Protein AF-A0A930H275-F1 (afdb_monomer)

Organism: NCBI:txid237576

Foldseek 3Di:
DDDDDDDDDPDPDPDPPPDDDPDPDLDAAWDDDPNWIAGAHPVPSHTDEQDWDQDPQGIWGHHNVRTTDAAWDQRPNDIWHAHPVRHTDDDWDDDPNDIDD

Secondary structure (DSSP, 8-state):
----------------------------EEEEETTEEEEE-TTT-SB--SEEEEETTEEEEE-TTSBB--EEEEETTEEEEE-TTSPBP-SSEEETTEEE-

Sequence (101 aa):
MKLGKKFGIKALALGLCVASLSLTAFAAGWGQQDGKYYFVDPKTNQKVSGKWIHTSSGYYYIGADTYM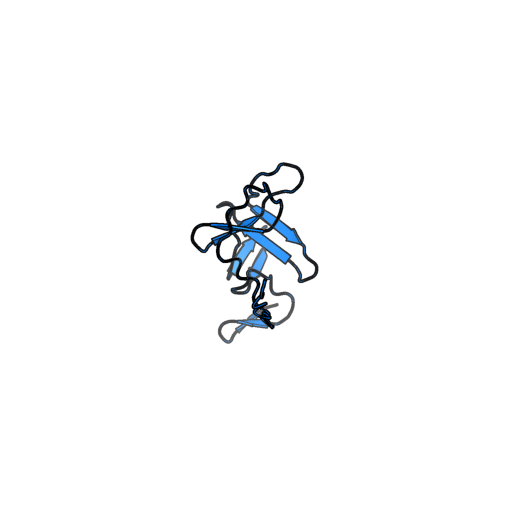VTGWKKINNAWHYFRPSGLMVTGWREIDKQWYY

Nearest PDB structures (foldseek):
  1gvm-assembly3_F  TM=9.056E-01  e=1.221E-06  Streptococcus pneumoniae
  1hcx-assembly1_B  TM=9.132E-01  e=2.640E-06  Streptococcus pneumoniae
  4x36-assembly1_A-2  TM=7.824E-01  e=2.464E-07  Streptococcus pneumoniae TIGR4
  2j8g-assembly1_A  TM=8.618E-01  e=8.146E-06  Streptococcus phage Cp1
  1oba-assembly1_A  TM=8.654E-01  e=8.146E-06  Streptococcus phage Cp1

InterPro domains:
  IPR018337 Cell wall/choline-binding repeat [PF19127] (69-101)
  IPR018337 Cell wall/choline-binding repeat [PS51170] (69-88)

Structure (mmCIF, N/CA/C/O backbone):
data_AF-A0A930H275-F1
#
_entry.id   AF-A0A930H275-F1
#
loop_
_atom_site.group_PDB
_atom_site.id
_atom_site.type_symbol
_atom_site.label_atom_id
_atom_site.label_alt_id
_atom_site.label_comp_id
_atom_site.label_asym_id
_atom_site.label_entity_id
_atom_site.label_seq_id
_atom_site.pdbx_PDB_ins_code
_atom_site.Cartn_x
_atom_site.Cartn_y
_atom_site.Cartn_z
_atom_site.occupancy
_atom_site.B_iso_or_equiv
_atom_site.auth_seq_id
_atom_site.auth_comp_id
_atom_site.auth_asym_id
_atom_site.auth_atom_id
_atom_site.pdbx_PDB_model_num
ATOM 1 N N . MET A 1 1 ? -16.720 -19.638 50.655 1.00 40.66 1 MET A N 1
ATOM 2 C CA . MET A 1 1 ? -15.665 -20.674 50.572 1.00 40.66 1 MET A CA 1
ATOM 3 C C . MET A 1 1 ? -15.750 -21.338 49.204 1.00 40.66 1 MET A C 1
ATOM 5 O O . MET A 1 1 ? -16.833 -21.795 48.877 1.00 40.66 1 MET A O 1
ATOM 9 N N . LYS A 1 2 ? -14.611 -21.419 48.492 1.00 33.28 2 LYS A N 1
ATOM 10 C CA . LYS A 1 2 ? -14.328 -22.257 47.302 1.00 33.28 2 LYS A CA 1
ATOM 11 C C . LYS A 1 2 ? -15.060 -21.878 45.997 1.00 33.28 2 LYS A C 1
ATOM 13 O O . LYS A 1 2 ? -16.249 -21.635 46.006 1.00 33.28 2 LYS A O 1
ATOM 18 N N . LEU A 1 3 ? -14.445 -21.869 44.818 1.00 32.53 3 LEU A N 1
ATOM 19 C CA . LEU A 1 3 ? -13.050 -22.010 44.392 1.00 32.53 3 LEU A CA 1
ATOM 20 C C . LEU A 1 3 ? -13.047 -21.644 42.897 1.00 32.53 3 LEU A C 1
ATOM 22 O O . LEU A 1 3 ? -13.911 -22.103 42.152 1.00 32.53 3 LEU A O 1
ATOM 26 N N . GLY A 1 4 ? -12.103 -20.810 42.466 1.00 42.41 4 GLY A N 1
ATOM 27 C CA . GLY A 1 4 ? -11.969 -20.421 41.066 1.00 42.41 4 GLY A CA 1
ATOM 28 C C . GLY A 1 4 ? -11.582 -21.589 40.156 1.00 42.41 4 GLY A C 1
ATOM 29 O O . GLY A 1 4 ? -10.803 -22.460 40.539 1.00 42.41 4 GLY A O 1
ATOM 30 N N . LYS A 1 5 ? -12.069 -21.555 38.914 1.00 42.38 5 LYS A N 1
ATOM 31 C CA . LYS A 1 5 ? -11.470 -22.274 37.786 1.00 42.38 5 LYS A CA 1
ATOM 32 C C . LYS A 1 5 ? -10.917 -21.235 36.816 1.00 42.38 5 LYS A C 1
ATOM 34 O O . LYS A 1 5 ? -11.655 -20.633 36.045 1.00 42.38 5 LYS A O 1
ATOM 39 N N . LYS A 1 6 ? -9.609 -20.987 36.906 1.00 43.50 6 LYS A N 1
ATOM 40 C CA . LYS A 1 6 ? -8.859 -20.228 35.902 1.00 43.50 6 LYS A CA 1
ATOM 41 C C . LYS A 1 6 ? -8.648 -21.154 34.706 1.00 43.50 6 LYS A C 1
ATOM 43 O O . LYS A 1 6 ? -7.827 -22.064 34.779 1.00 43.50 6 LYS A O 1
ATOM 48 N N . PHE A 1 7 ? -9.399 -20.949 33.630 1.00 37.56 7 PHE A N 1
ATOM 49 C CA . PHE A 1 7 ? -9.091 -21.577 32.350 1.00 37.56 7 PHE A CA 1
ATOM 50 C C . PHE A 1 7 ? -7.895 -20.843 31.741 1.00 37.56 7 PHE A C 1
ATOM 52 O O . PHE A 1 7 ? -7.987 -19.678 31.361 1.00 37.56 7 PHE A O 1
ATOM 59 N N . GLY A 1 8 ? -6.742 -21.510 31.733 1.00 39.56 8 GLY A N 1
ATOM 60 C CA . GLY A 1 8 ? -5.536 -21.016 31.084 1.00 39.56 8 GLY A CA 1
ATOM 61 C C . GLY A 1 8 ? -5.710 -21.045 29.571 1.00 39.56 8 GLY A C 1
ATOM 62 O O . GLY A 1 8 ? -5.745 -22.117 28.973 1.00 39.56 8 GLY A O 1
ATOM 63 N N . ILE A 1 9 ? -5.798 -19.872 28.950 1.00 40.78 9 ILE A N 1
ATOM 64 C CA . ILE A 1 9 ? -5.735 -19.743 27.497 1.00 40.78 9 ILE A CA 1
ATOM 65 C C . ILE A 1 9 ? -4.254 -19.758 27.112 1.00 40.78 9 ILE A C 1
ATOM 67 O O . ILE A 1 9 ? -3.563 -18.744 27.179 1.00 40.78 9 ILE A O 1
ATOM 71 N N . LYS A 1 10 ? -3.748 -20.929 26.718 1.00 42.97 10 LYS A N 1
ATOM 72 C CA . LYS A 1 10 ? -2.547 -21.012 25.882 1.00 42.97 10 LYS A CA 1
ATOM 73 C C . LYS A 1 10 ? -2.981 -20.740 24.441 1.00 42.97 10 LYS A C 1
ATOM 75 O O . LYS A 1 10 ? -3.308 -21.673 23.719 1.00 42.97 10 LYS A O 1
ATOM 80 N N . ALA A 1 11 ? -3.038 -19.473 24.038 1.00 36.28 11 ALA A N 1
ATOM 81 C CA . ALA A 1 11 ? -3.259 -19.101 22.643 1.00 36.28 11 ALA A CA 1
ATOM 82 C C . ALA A 1 11 ? -1.918 -18.723 22.011 1.00 36.28 11 ALA A C 1
ATOM 84 O O . ALA A 1 11 ? -1.426 -17.610 22.172 1.00 36.28 11 ALA A O 1
ATOM 85 N N . LEU A 1 12 ? -1.326 -19.679 21.297 1.00 42.84 12 LEU A N 1
ATOM 86 C CA . LEU A 1 12 ? -0.375 -19.386 20.237 1.00 42.84 12 LEU A CA 1
ATOM 87 C C . LEU A 1 12 ? -1.205 -19.236 18.958 1.00 42.84 12 LEU A C 1
ATOM 89 O O . LEU A 1 12 ? -1.666 -20.228 18.403 1.00 42.84 12 LEU A O 1
ATOM 93 N N . ALA A 1 13 ? -1.442 -18.002 18.526 1.00 36.06 13 ALA A N 1
ATOM 94 C CA . ALA A 1 13 ? -2.043 -17.721 17.229 1.00 36.06 13 ALA A CA 1
ATOM 95 C C . ALA A 1 13 ? -1.360 -16.488 16.631 1.00 36.06 13 ALA A C 1
ATOM 97 O O . ALA A 1 13 ? -1.668 -15.349 16.977 1.00 36.06 13 ALA A O 1
ATOM 98 N N . LEU A 1 14 ? -0.402 -16.728 15.730 1.00 46.50 14 LEU A N 1
ATOM 99 C CA . LEU A 1 14 ? -0.006 -15.742 14.730 1.00 46.50 14 LEU A 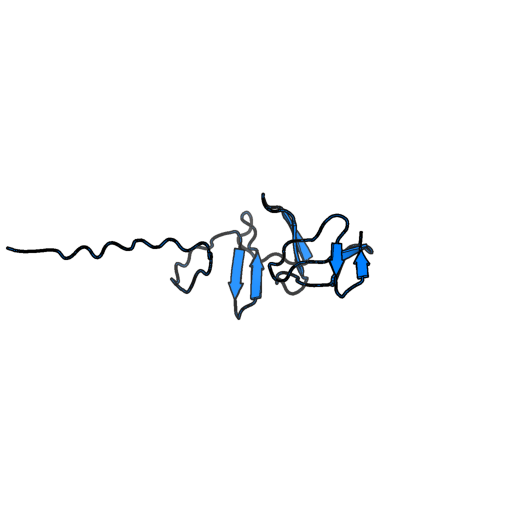CA 1
ATOM 100 C C . LEU A 1 14 ? -1.187 -15.575 13.773 1.00 46.50 14 LEU A C 1
ATOM 102 O O . LEU A 1 14 ? -1.382 -16.359 12.851 1.00 46.50 14 LEU A O 1
ATOM 106 N N . GLY A 1 15 ? -2.001 -14.566 14.034 1.00 38.56 15 GLY A N 1
ATOM 107 C CA . GLY A 1 15 ? -3.143 -14.226 13.208 1.00 38.56 15 GLY A CA 1
ATOM 108 C C . GLY A 1 15 ? -3.812 -13.020 13.822 1.00 38.56 15 GLY A C 1
ATOM 109 O O . GLY A 1 15 ? -4.678 -13.164 14.677 1.00 38.56 15 GLY A O 1
ATOM 110 N N . LEU A 1 16 ? -3.375 -11.827 13.422 1.00 44.09 16 LEU A N 1
ATOM 111 C CA . LEU A 1 16 ? -3.999 -10.566 13.811 1.00 44.09 16 LEU A CA 1
ATOM 112 C C . LEU A 1 16 ? -5.359 -10.443 13.091 1.00 44.09 16 LEU A C 1
ATOM 114 O O . LEU A 1 16 ? -5.545 -9.616 12.208 1.00 44.09 16 LEU A O 1
ATOM 118 N N . CYS A 1 17 ? -6.298 -11.330 13.410 1.00 45.09 17 CYS A N 1
ATOM 119 C CA . CYS A 1 17 ? -7.694 -11.223 13.024 1.00 45.09 17 CYS A CA 1
ATOM 120 C C . CYS A 1 17 ? -8.431 -10.703 14.255 1.00 45.09 17 CYS A C 1
ATOM 122 O O . CYS A 1 17 ? -8.756 -11.455 15.174 1.00 45.09 17 CYS A O 1
ATOM 124 N N . VAL A 1 18 ? -8.604 -9.385 14.320 1.00 51.47 18 VAL A N 1
ATOM 125 C CA . VAL A 1 18 ? -9.320 -8.734 15.417 1.00 51.47 18 VAL A CA 1
ATOM 126 C C . VAL A 1 18 ? -10.817 -8.921 15.169 1.00 51.47 18 VAL A C 1
ATOM 128 O O . VAL A 1 18 ? -11.490 -8.055 14.617 1.00 51.47 18 VAL A O 1
ATOM 131 N N . ALA A 1 19 ? -11.343 -10.091 15.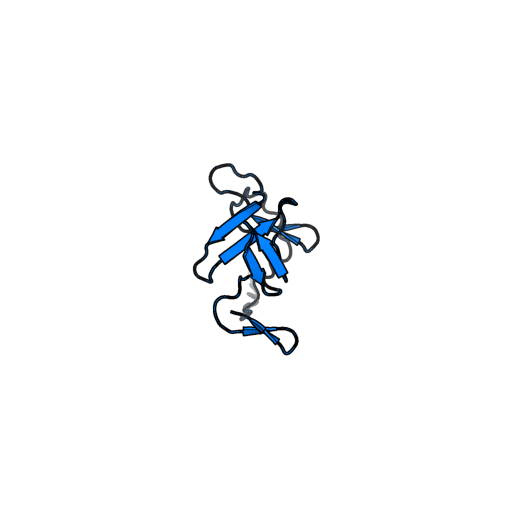526 1.00 47.59 19 ALA A N 1
ATOM 132 C CA . ALA A 1 19 ? -12.778 -10.325 15.571 1.00 47.59 19 ALA A CA 1
ATOM 133 C C . ALA A 1 19 ? -13.357 -9.647 16.826 1.00 47.59 19 ALA A C 1
ATOM 135 O O . ALA A 1 19 ? -13.270 -10.164 17.936 1.00 47.59 19 ALA A O 1
ATOM 136 N N . SER A 1 20 ? -13.902 -8.447 16.607 1.00 54.31 20 SER A N 1
ATOM 137 C CA . SER A 1 20 ? -14.948 -7.765 17.385 1.00 54.31 20 SER A CA 1
ATOM 138 C C . SER A 1 20 ? -14.833 -7.768 18.920 1.00 54.31 20 SER A C 1
ATOM 140 O O . SER A 1 20 ? -15.482 -8.553 19.607 1.00 54.31 20 SER A O 1
ATOM 142 N N . LEU A 1 21 ? -14.156 -6.748 19.454 1.00 46.06 21 LEU A N 1
ATOM 143 C CA . LEU A 1 21 ? -14.633 -6.026 20.635 1.00 46.06 21 LEU A CA 1
ATOM 144 C C . LEU A 1 21 ? -14.769 -4.558 20.215 1.00 46.06 21 LEU A C 1
ATOM 146 O O . LEU A 1 21 ? -13.772 -3.913 19.893 1.00 46.06 21 LEU A O 1
ATOM 150 N N . SER A 1 22 ? -15.994 -4.036 20.159 1.00 50.22 22 SER A N 1
ATOM 151 C CA . SER A 1 22 ? -16.235 -2.610 19.941 1.00 50.22 22 SER A CA 1
ATOM 152 C C . SER A 1 22 ? -15.763 -1.833 21.171 1.00 50.22 22 SER A C 1
ATOM 154 O O . SER A 1 22 ? -16.525 -1.604 22.109 1.00 50.22 22 SER A O 1
ATOM 156 N N . LEU A 1 23 ? -14.494 -1.440 21.170 1.00 41.97 23 LEU A N 1
ATOM 157 C CA . LEU A 1 23 ? -14.009 -0.327 21.966 1.00 41.97 23 LEU A CA 1
ATOM 158 C C . LEU A 1 23 ? -14.037 0.873 21.024 1.00 41.97 23 LEU A C 1
ATOM 160 O O . LEU A 1 23 ? -13.305 0.889 20.035 1.00 41.97 23 LEU A O 1
ATOM 164 N N . THR A 1 24 ? -14.881 1.870 21.284 1.00 46.09 24 THR A N 1
ATOM 165 C CA . THR A 1 24 ? -14.738 3.195 20.665 1.00 46.09 24 THR A CA 1
ATOM 166 C C . THR A 1 24 ? -13.464 3.844 21.199 1.00 46.09 24 THR A C 1
ATOM 168 O O . THR A 1 24 ? -13.498 4.779 21.992 1.00 46.09 24 THR A O 1
ATOM 171 N N . ALA A 1 25 ? -12.319 3.313 20.792 1.00 42.50 25 ALA A N 1
ATOM 172 C CA . ALA A 1 25 ? -11.108 4.079 20.670 1.00 42.50 25 ALA A CA 1
ATOM 173 C C . ALA A 1 25 ? -11.114 4.582 19.230 1.00 42.50 25 ALA A C 1
ATOM 175 O O . ALA A 1 25 ? -11.182 3.786 18.292 1.00 42.50 25 ALA A O 1
ATOM 176 N N . PHE A 1 26 ? -11.032 5.896 19.046 1.00 53.22 26 PHE A N 1
ATOM 177 C CA . PHE A 1 26 ? -10.553 6.494 17.802 1.00 53.22 26 PHE A CA 1
ATOM 178 C C . PHE A 1 26 ? -9.077 6.097 17.634 1.00 53.22 26 PHE A C 1
ATOM 180 O O . PHE A 1 26 ? -8.170 6.909 17.778 1.00 53.22 26 PHE A O 1
ATOM 187 N N . ALA A 1 27 ? -8.827 4.799 17.473 1.00 57.53 27 ALA A N 1
ATOM 188 C CA . ALA A 1 27 ? -7.506 4.230 17.402 1.00 57.53 27 ALA A CA 1
ATOM 189 C C . ALA A 1 27 ? -7.000 4.524 16.000 1.00 57.53 27 ALA A C 1
ATOM 191 O O . ALA A 1 27 ? -7.385 3.891 15.017 1.00 57.53 27 ALA A O 1
ATOM 192 N N . ALA A 1 28 ? -6.176 5.556 15.923 1.00 79.25 28 ALA A N 1
ATOM 193 C CA . ALA A 1 28 ? -5.349 5.805 14.772 1.00 79.25 28 ALA A CA 1
ATOM 194 C C . ALA A 1 28 ? -4.637 4.530 14.303 1.00 79.25 28 ALA A C 1
ATOM 196 O O . ALA A 1 28 ? -4.223 3.699 15.114 1.00 79.25 28 ALA A O 1
ATOM 197 N N . GLY A 1 29 ? -4.448 4.406 12.993 1.00 89.50 29 GLY A N 1
ATOM 198 C CA . GLY A 1 29 ? -3.848 3.231 12.379 1.00 89.50 29 GLY A CA 1
ATOM 199 C C . GLY A 1 29 ? -4.847 2.379 11.604 1.00 89.50 29 GLY A C 1
ATOM 200 O O . GLY A 1 29 ? -5.803 2.885 11.017 1.00 89.50 29 GLY A O 1
ATOM 201 N N . TRP A 1 30 ? -4.569 1.081 11.531 1.00 91.62 30 TRP A N 1
ATOM 202 C CA . TRP A 1 30 ? -5.320 0.147 10.699 1.00 91.62 30 TRP A CA 1
ATOM 203 C C . TRP A 1 30 ? -6.683 -0.187 11.301 1.00 91.62 30 TRP A C 1
ATOM 205 O O . TRP A 1 30 ? -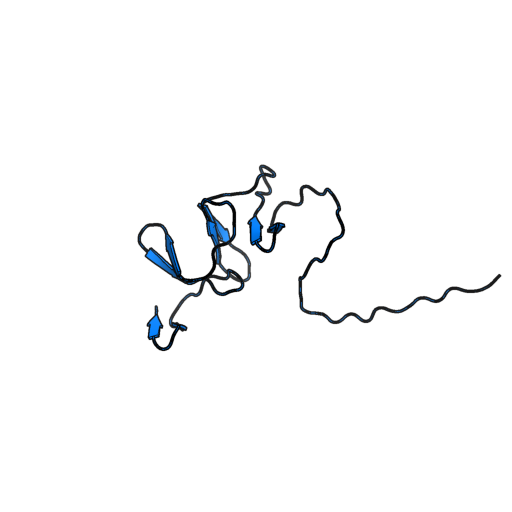6.783 -0.584 12.460 1.00 91.62 30 TRP A O 1
ATOM 215 N N . GLY A 1 31 ? -7.717 -0.082 10.473 1.00 91.50 31 GLY A N 1
ATOM 216 C CA . GLY A 1 31 ? -9.065 -0.539 10.779 1.00 91.50 31 GLY A CA 1
ATOM 217 C C . GLY A 1 31 ? -9.609 -1.425 9.666 1.00 91.50 31 GLY A C 1
ATOM 218 O O . GLY A 1 31 ? -9.056 -1.483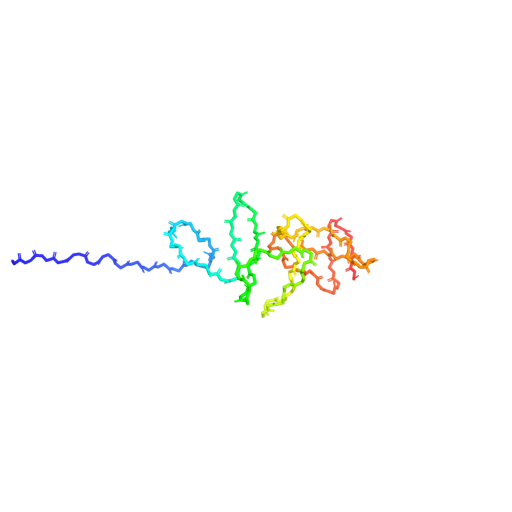 8.564 1.00 91.50 31 GLY A O 1
ATOM 219 N N . GLN A 1 32 ? -10.707 -2.114 9.955 1.00 91.06 32 GLN A N 1
ATOM 220 C CA . GLN A 1 32 ? -11.396 -2.970 8.999 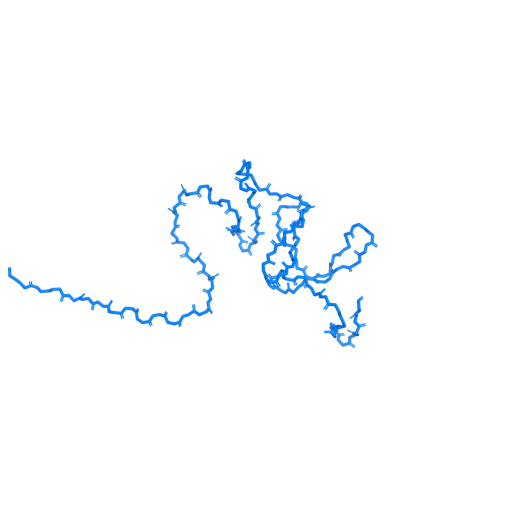1.00 91.06 32 GLN A CA 1
ATOM 221 C C . GLN A 1 32 ? -12.891 -2.669 9.025 1.00 91.06 32 GLN A C 1
ATOM 223 O O . GLN A 1 32 ? -13.490 -2.538 10.090 1.00 91.06 32 GLN A O 1
ATOM 228 N N . GLN A 1 33 ? -13.484 -2.555 7.843 1.00 86.62 33 GLN A N 1
ATOM 229 C CA . GLN A 1 33 ? -14.914 -2.363 7.650 1.00 86.62 33 GLN A CA 1
ATOM 230 C C . GLN A 1 33 ? -15.347 -3.192 6.438 1.00 86.62 33 GLN A C 1
ATOM 232 O O . GLN A 1 33 ? -14.715 -3.111 5.387 1.00 86.62 33 GLN A O 1
ATOM 237 N N . ASP A 1 34 ? -16.389 -4.011 6.592 1.00 87.75 34 ASP A N 1
ATOM 238 C CA . ASP A 1 34 ? -16.972 -4.825 5.512 1.00 87.75 34 ASP A CA 1
ATOM 239 C C . ASP A 1 34 ? -15.942 -5.677 4.744 1.00 87.75 34 ASP A C 1
ATOM 241 O O . ASP A 1 34 ? -15.956 -5.773 3.518 1.00 87.75 34 ASP A O 1
ATOM 245 N N . GLY A 1 35 ? -14.978 -6.264 5.463 1.00 87.88 35 GLY A N 1
ATOM 246 C CA . GLY A 1 35 ? -13.919 -7.075 4.851 1.00 87.88 35 GLY A CA 1
ATOM 247 C C . GLY A 1 35 ? -12.807 -6.276 4.159 1.00 87.88 35 GLY A C 1
ATOM 248 O O . GLY A 1 35 ? -11.842 -6.873 3.689 1.00 87.88 35 GLY A O 1
ATOM 249 N N . LYS A 1 36 ? -12.896 -4.944 4.125 1.00 90.38 36 LYS A N 1
ATOM 250 C CA . LYS A 1 36 ? -11.880 -4.054 3.557 1.00 90.38 36 LYS A CA 1
ATOM 251 C C . LYS A 1 36 ? -11.102 -3.345 4.654 1.00 90.38 36 LYS A C 1
ATOM 253 O O . LYS A 1 36 ? -11.650 -2.964 5.685 1.00 90.38 36 LYS A O 1
ATOM 258 N N . TYR A 1 37 ? -9.818 -3.131 4.408 1.00 93.50 37 TYR A N 1
ATOM 259 C CA . TYR A 1 37 ? -8.931 -2.450 5.346 1.00 93.50 37 TYR A CA 1
ATOM 260 C C . TYR A 1 37 ? -8.819 -0.973 4.998 1.00 93.50 37 TYR A C 1
ATOM 262 O O . TYR A 1 37 ? -8.764 -0.630 3.823 1.00 93.50 37 TYR A O 1
ATOM 270 N N . TYR A 1 38 ? -8.769 -0.103 6.000 1.00 93.81 38 TYR A N 1
ATOM 271 C CA . TYR A 1 38 ? -8.519 1.331 5.850 1.00 93.81 38 TYR A CA 1
ATOM 272 C C . TYR A 1 38 ? -7.472 1.781 6.870 1.00 93.81 38 TYR A C 1
ATOM 274 O O . TYR A 1 38 ? -7.149 1.051 7.809 1.00 93.81 38 TYR A O 1
ATOM 282 N N . PHE A 1 39 ? -6.958 2.998 6.705 1.00 93.38 39 PHE A N 1
ATOM 283 C CA . PHE A 1 39 ? -6.009 3.584 7.647 1.00 93.38 39 PHE A CA 1
ATOM 284 C C . PHE A 1 39 ? -6.515 4.932 8.163 1.00 93.38 39 PHE A C 1
ATOM 286 O O . PHE A 1 39 ? -6.970 5.767 7.382 1.00 93.38 39 PHE A O 1
ATOM 293 N N . VAL A 1 40 ? -6.435 5.143 9.474 1.00 93.31 40 VAL A N 1
ATOM 294 C CA . VAL A 1 40 ? -6.790 6.391 10.159 1.00 93.31 40 VAL A CA 1
ATOM 295 C C . VAL A 1 40 ? -5.520 7.149 10.502 1.00 93.31 40 VAL A C 1
ATOM 297 O O . VAL A 1 40 ? -4.618 6.600 11.136 1.00 93.31 40 VAL A O 1
ATOM 300 N N . ASP A 1 41 ? -5.445 8.414 10.103 1.00 89.75 41 ASP A N 1
ATOM 301 C CA . ASP A 1 41 ? -4.301 9.256 10.432 1.00 89.75 41 ASP A CA 1
ATOM 302 C C . ASP A 1 41 ? -4.274 9.570 11.942 1.00 89.75 41 ASP A C 1
ATOM 304 O O . ASP A 1 41 ? -5.265 10.081 12.467 1.00 89.75 41 ASP A O 1
ATOM 308 N N . PRO A 1 42 ? -3.154 9.331 12.649 1.00 85.88 42 PRO A N 1
ATOM 309 C CA . PRO A 1 42 ? -3.039 9.626 14.078 1.00 85.88 42 PRO A CA 1
ATOM 310 C C . PRO A 1 42 ? -3.124 11.097 14.444 1.00 85.88 42 PRO A C 1
ATOM 312 O O . PRO A 1 42 ? -3.397 11.415 15.599 1.00 85.88 42 PRO A O 1
ATOM 315 N N . LYS A 1 43 ? -2.889 12.001 13.494 1.00 87.31 43 LYS A N 1
ATOM 316 C CA . LYS A 1 43 ? -2.945 13.439 13.758 1.00 87.31 43 LYS A CA 1
ATOM 317 C C . LYS A 1 43 ? -4.363 13.979 13.655 1.00 87.31 43 LYS A C 1
ATOM 319 O O . LYS A 1 43 ? -4.729 14.874 14.406 1.00 87.31 43 LYS A O 1
ATOM 324 N N . THR A 1 44 ? -5.142 13.465 12.706 1.00 88.56 44 THR A N 1
ATOM 325 C CA . THR A 1 44 ? -6.471 14.008 12.387 1.00 88.56 44 THR A CA 1
ATOM 326 C C . THR A 1 44 ? -7.616 13.107 12.832 1.00 88.56 44 THR A C 1
ATOM 328 O O . THR A 1 44 ? -8.758 13.558 12.823 1.00 88.56 44 THR A O 1
ATOM 331 N N . ASN A 1 45 ? -7.332 11.855 13.211 1.00 86.69 45 ASN A N 1
ATOM 332 C CA . ASN A 1 45 ? -8.317 10.812 13.508 1.00 86.69 45 ASN A CA 1
ATOM 333 C C . ASN A 1 45 ? -9.322 10.568 12.368 1.00 86.69 45 ASN A C 1
ATOM 335 O O . ASN A 1 45 ? -10.455 10.150 12.599 1.00 86.69 45 ASN A O 1
ATOM 339 N N . GLN A 1 46 ? -8.907 10.808 11.121 1.00 90.44 46 GLN A N 1
ATOM 340 C CA . GLN A 1 46 ? -9.727 10.608 9.923 1.00 90.44 46 GLN A CA 1
ATOM 341 C C . GLN A 1 46 ? -9.143 9.519 9.023 1.00 90.44 46 GLN A C 1
ATOM 343 O O . GLN A 1 46 ? -7.925 9.329 8.976 1.00 90.44 46 GLN A O 1
ATOM 348 N N . LYS A 1 47 ? -10.011 8.816 8.279 1.00 92.06 47 LYS A N 1
ATOM 349 C CA . LYS A 1 47 ? -9.574 7.871 7.242 1.00 92.06 47 LYS A CA 1
ATOM 350 C C . LYS A 1 47 ? -8.785 8.620 6.171 1.00 92.06 47 LYS A C 1
ATOM 352 O O . LYS A 1 47 ? -9.213 9.673 5.704 1.00 92.06 47 LYS A O 1
ATOM 357 N N . VAL A 1 48 ? -7.646 8.069 5.774 1.00 93.88 48 VAL A N 1
ATOM 358 C CA . VAL A 1 48 ? -6.837 8.629 4.686 1.00 93.88 48 VAL A CA 1
ATOM 359 C C . VAL A 1 48 ? -7.296 8.078 3.337 1.00 93.88 48 VAL A C 1
ATOM 361 O O . VAL A 1 48 ? -7.869 6.994 3.260 1.00 93.88 48 VAL A O 1
ATOM 364 N N . SER A 1 49 ? -7.019 8.813 2.264 1.00 96.44 49 SER A N 1
ATOM 365 C CA . SER A 1 49 ? -7.274 8.412 0.879 1.00 96.44 49 SER A CA 1
ATOM 366 C C . SER A 1 49 ? -6.053 8.722 0.017 1.00 96.44 49 SER A C 1
ATOM 368 O O . SER A 1 49 ? -5.339 9.695 0.259 1.00 96.44 49 SER A O 1
ATOM 370 N N . GLY A 1 50 ? -5.768 7.862 -0.963 1.00 95.88 50 GLY A N 1
ATOM 371 C CA . GLY A 1 50 ? -4.665 8.054 -1.912 1.00 95.88 50 GLY A CA 1
ATOM 372 C C . GLY A 1 50 ? -3.268 8.125 -1.278 1.00 95.88 50 GLY A C 1
ATOM 373 O O . GLY A 1 50 ? -2.395 8.810 -1.811 1.00 95.88 50 GLY A O 1
ATOM 374 N N . LYS A 1 51 ? -3.045 7.465 -0.135 1.00 95.69 51 LYS A N 1
ATOM 375 C CA . LYS A 1 51 ? -1.864 7.672 0.719 1.00 95.69 51 LYS A CA 1
ATOM 376 C C . LYS A 1 51 ? -1.005 6.416 0.841 1.00 95.69 51 LYS A C 1
ATOM 378 O O . LYS A 1 51 ? -1.512 5.315 1.042 1.00 95.69 51 LYS A O 1
ATOM 383 N N . TRP A 1 52 ? 0.312 6.606 0.788 1.00 96.19 52 TRP A N 1
ATOM 384 C CA . TRP A 1 52 ? 1.296 5.580 1.126 1.00 96.19 52 TRP A CA 1
ATOM 385 C C . TRP A 1 52 ? 1.439 5.438 2.640 1.00 96.19 52 TRP A C 1
ATOM 387 O O . TRP A 1 52 ? 1.613 6.434 3.346 1.00 96.19 52 TRP A O 1
ATOM 397 N N . ILE A 1 53 ? 1.410 4.200 3.126 1.00 95.06 53 ILE A N 1
ATOM 398 C CA . ILE A 1 53 ? 1.623 3.852 4.532 1.00 95.06 53 ILE A CA 1
ATOM 399 C C . ILE A 1 53 ? 2.906 3.035 4.630 1.00 95.06 53 ILE A C 1
ATOM 401 O O . ILE A 1 53 ? 3.019 1.966 4.032 1.00 95.06 53 ILE A O 1
ATOM 405 N N . HIS A 1 54 ? 3.874 3.542 5.388 1.00 94.31 54 HIS A N 1
ATOM 406 C CA . HIS A 1 54 ? 5.136 2.859 5.640 1.00 94.31 54 HIS A CA 1
ATOM 407 C C . HIS A 1 54 ? 5.117 2.223 7.031 1.00 94.31 54 HIS A C 1
ATOM 409 O O . HIS A 1 54 ? 4.757 2.865 8.017 1.00 94.31 54 HIS A O 1
ATOM 415 N N . THR A 1 55 ? 5.502 0.955 7.094 1.00 89.56 55 THR A N 1
ATOM 416 C CA . THR A 1 55 ? 5.607 0.159 8.321 1.00 89.56 55 THR A CA 1
ATOM 417 C C . THR A 1 55 ? 6.953 -0.560 8.343 1.00 89.56 55 THR A C 1
ATOM 419 O O . THR A 1 55 ? 7.636 -0.624 7.323 1.00 89.56 55 THR A O 1
ATOM 422 N N . SER A 1 56 ? 7.308 -1.188 9.464 1.00 90.25 56 SER A N 1
ATOM 423 C CA . SER A 1 56 ? 8.502 -2.043 9.545 1.00 90.25 56 SER A CA 1
ATOM 424 C C . SER A 1 56 ? 8.483 -3.225 8.568 1.00 90.25 56 SER A C 1
ATOM 426 O O . SER A 1 56 ? 9.539 -3.715 8.183 1.00 90.25 56 SER A O 1
ATOM 428 N N . SER A 1 57 ? 7.301 -3.682 8.145 1.00 90.25 57 SER A N 1
ATOM 429 C CA . SER A 1 57 ? 7.158 -4.764 7.164 1.00 90.25 57 SER A CA 1
ATOM 430 C C . SER A 1 57 ? 7.289 -4.292 5.714 1.00 90.25 57 SER A C 1
ATOM 432 O O . SER A 1 57 ? 7.422 -5.128 4.825 1.00 90.25 57 SER A O 1
ATOM 434 N N . GLY A 1 58 ? 7.235 -2.979 5.469 1.00 93.62 58 GLY A N 1
ATOM 435 C CA . GLY A 1 58 ? 7.281 -2.367 4.144 1.00 93.62 58 GLY A CA 1
ATOM 436 C C . GLY A 1 58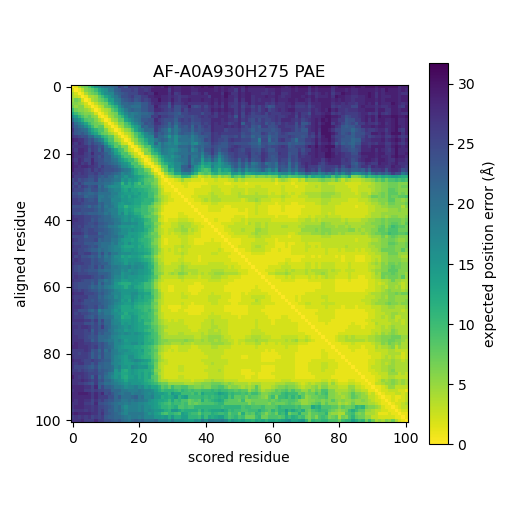 ? 6.105 -1.425 3.881 1.00 93.62 58 GLY A C 1
ATOM 437 O O . GLY A 1 58 ? 5.541 -0.827 4.805 1.00 93.62 58 GLY A O 1
ATOM 438 N N . TYR A 1 59 ? 5.761 -1.274 2.601 1.00 95.56 59 TYR A N 1
ATOM 439 C CA . TYR A 1 59 ? 4.821 -0.264 2.118 1.00 95.56 59 TYR A CA 1
ATOM 440 C C . TYR A 1 59 ? 3.446 -0.844 1.805 1.00 95.56 59 TYR A C 1
ATOM 442 O O . TYR A 1 59 ? 3.329 -1.921 1.226 1.00 95.56 59 TYR A O 1
ATOM 450 N N . TYR A 1 60 ? 2.418 -0.071 2.128 1.00 96.62 60 TYR A N 1
ATOM 451 C CA . TYR A 1 60 ? 1.027 -0.300 1.761 1.00 96.62 60 TYR A CA 1
ATOM 452 C C . TYR A 1 60 ? 0.493 0.961 1.085 1.00 96.62 60 TYR A C 1
ATOM 454 O O . TYR A 1 60 ? 1.032 2.057 1.279 1.00 96.62 60 TYR A O 1
ATOM 462 N N . TYR A 1 61 ? -0.587 0.828 0.324 1.00 97.56 61 TYR A N 1
ATOM 463 C CA . TYR A 1 61 ? -1.240 1.970 -0.302 1.00 97.56 61 TYR A CA 1
ATOM 464 C C . TYR A 1 61 ? -2.738 1.969 -0.021 1.00 97.56 61 TYR A C 1
ATOM 466 O O . TYR A 1 61 ? -3.410 0.952 -0.186 1.00 97.56 61 TYR A O 1
ATOM 474 N N . ILE A 1 62 ? -3.250 3.122 0.399 1.00 97.44 62 ILE A N 1
ATOM 475 C CA . ILE A 1 62 ? -4.678 3.380 0.551 1.00 97.44 62 ILE A CA 1
ATOM 476 C C . ILE A 1 62 ? -5.169 4.075 -0.715 1.00 97.44 62 ILE A C 1
ATOM 478 O O . ILE A 1 62 ? -4.645 5.122 -1.097 1.00 97.44 62 ILE A O 1
ATOM 482 N N . GLY A 1 63 ? -6.165 3.490 -1.369 1.00 96.50 63 GLY A N 1
ATOM 483 C CA . GLY A 1 63 ? -6.790 4.006 -2.574 1.00 96.50 63 GLY A CA 1
ATOM 484 C C . GLY A 1 63 ? -7.592 5.284 -2.333 1.00 96.50 63 GLY A C 1
ATOM 485 O O . GLY A 1 63 ? -7.793 5.741 -1.206 1.00 96.50 63 GLY A O 1
ATOM 486 N N . ALA A 1 64 ? -8.057 5.889 -3.425 1.00 95.44 64 ALA A N 1
ATOM 487 C CA . ALA A 1 64 ? -8.943 7.052 -3.364 1.00 95.44 64 ALA A CA 1
ATOM 488 C C . ALA A 1 64 ? -10.294 6.723 -2.698 1.00 95.44 64 ALA A C 1
ATOM 490 O O . ALA A 1 64 ? -10.930 7.601 -2.128 1.00 95.44 64 ALA A O 1
ATOM 491 N N . ASP A 1 65 ? -10.691 5.449 -2.713 1.00 95.19 65 ASP A N 1
ATOM 492 C CA . ASP A 1 65 ? -11.874 4.900 -2.047 1.00 95.19 65 ASP A CA 1
ATOM 493 C C . ASP A 1 65 ? -11.685 4.684 -0.536 1.00 95.19 65 ASP A C 1
ATOM 495 O O . ASP A 1 65 ? -12.554 4.103 0.108 1.00 95.19 65 ASP A O 1
ATOM 499 N N . THR A 1 66 ? -10.580 5.168 0.042 1.00 95.81 66 THR A N 1
ATOM 500 C CA . THR A 1 66 ? -10.191 5.043 1.463 1.00 95.81 66 THR A CA 1
ATOM 501 C C . THR A 1 66 ? -9.799 3.636 1.914 1.00 95.81 66 THR A C 1
ATOM 503 O O . THR A 1 66 ? -9.475 3.442 3.089 1.00 95.81 66 THR A O 1
ATOM 506 N N . TYR A 1 67 ? -9.765 2.662 1.001 1.00 96.06 67 TYR A N 1
ATOM 507 C CA . TYR A 1 67 ? -9.443 1.275 1.320 1.00 96.06 67 TYR A CA 1
ATOM 508 C C . TYR A 1 67 ? -8.064 0.857 0.807 1.00 96.06 67 TYR A C 1
ATOM 510 O O . TYR A 1 67 ? -7.514 1.419 -0.136 1.00 96.06 67 TYR A O 1
ATOM 518 N N . MET A 1 68 ? -7.477 -0.140 1.458 1.00 97.00 68 MET A N 1
ATOM 519 C CA . MET A 1 68 ? -6.187 -0.7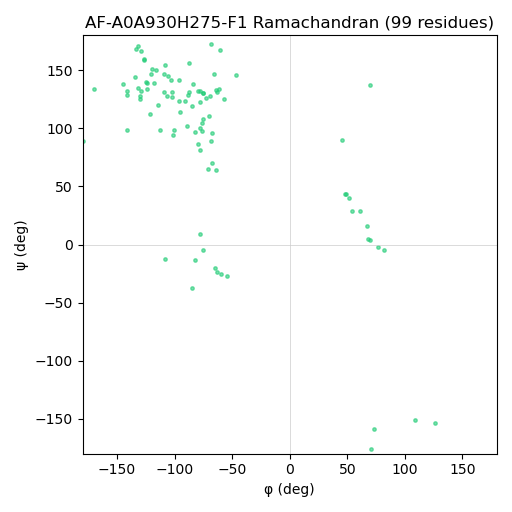19 1.114 1.00 97.00 68 MET A CA 1
ATOM 520 C C . MET A 1 68 ? -6.232 -1.376 -0.262 1.00 97.00 68 MET A C 1
ATOM 522 O O . MET A 1 68 ? -7.130 -2.162 -0.565 1.00 97.00 68 MET A O 1
ATOM 526 N N . VAL A 1 69 ? -5.223 -1.084 -1.073 1.00 97.19 69 VAL A N 1
ATOM 527 C CA . VAL A 1 69 ? -5.063 -1.661 -2.404 1.00 97.19 69 VAL A CA 1
ATOM 528 C C . VAL A 1 69 ? -4.375 -3.023 -2.320 1.00 97.19 69 VAL A C 1
ATOM 530 O O . VAL A 1 69 ? -3.392 -3.203 -1.603 1.00 97.19 69 VAL A O 1
ATOM 533 N N . THR A 1 70 ? -4.882 -3.970 -3.105 1.00 96.56 70 THR A N 1
ATOM 534 C CA . THR A 1 70 ? -4.263 -5.267 -3.396 1.00 96.56 70 THR A CA 1
ATOM 535 C C . THR A 1 70 ? -4.165 -5.449 -4.915 1.00 96.56 70 THR A C 1
ATOM 537 O O . THR A 1 70 ? -4.869 -4.782 -5.677 1.00 96.56 70 THR A O 1
ATOM 540 N N . GLY A 1 71 ? -3.273 -6.327 -5.373 1.00 95.06 71 GLY A N 1
ATOM 541 C CA . GLY A 1 71 ? -3.032 -6.568 -6.794 1.00 95.06 71 GLY A CA 1
ATOM 542 C C . GLY A 1 71 ? -2.265 -5.438 -7.488 1.00 95.06 71 GLY A C 1
ATOM 543 O O . GLY A 1 71 ? -1.549 -4.660 -6.855 1.00 95.06 71 GLY A O 1
ATOM 544 N N . TRP A 1 72 ? -2.387 -5.372 -8.814 1.00 93.81 72 TRP A N 1
ATOM 545 C CA . TRP A 1 72 ? -1.732 -4.361 -9.643 1.00 93.81 72 TRP A CA 1
ATOM 546 C C . TRP A 1 72 ? -2.415 -2.998 -9.533 1.00 93.81 72 TRP A C 1
ATOM 548 O O . TRP A 1 72 ? -3.623 -2.868 -9.742 1.00 93.81 72 TRP A O 1
ATOM 558 N N . LYS A 1 73 ? -1.631 -1.947 -9.290 1.00 95.31 73 LYS A N 1
ATOM 559 C CA . LYS A 1 73 ? -2.113 -0.565 -9.286 1.00 95.31 73 LYS A CA 1
ATOM 560 C C . LYS A 1 73 ? -1.094 0.377 -9.905 1.00 95.31 73 LYS A C 1
ATOM 562 O O . LYS A 1 73 ? 0.076 0.376 -9.533 1.00 95.31 73 LYS A O 1
ATOM 567 N N . LYS A 1 74 ? -1.568 1.236 -10.807 1.00 94.62 74 LYS A N 1
ATOM 568 C CA . LYS A 1 74 ? -0.785 2.350 -11.338 1.00 94.62 74 LYS A CA 1
ATOM 569 C C . LYS A 1 74 ? -0.893 3.554 -10.397 1.00 94.62 74 LYS A C 1
ATOM 571 O O . LYS A 1 74 ? -1.996 4.052 -10.170 1.00 94.62 74 LYS A O 1
ATOM 576 N N . ILE A 1 75 ? 0.231 4.003 -9.843 1.00 93.75 75 ILE A N 1
ATOM 577 C CA . ILE A 1 75 ? 0.344 5.138 -8.913 1.00 93.75 75 ILE A CA 1
ATOM 578 C C . ILE A 1 75 ? 1.451 6.044 -9.448 1.00 93.75 75 ILE A C 1
ATOM 580 O O . ILE A 1 75 ? 2.538 5.567 -9.749 1.00 93.75 75 ILE A O 1
ATOM 584 N N . ASN A 1 76 ? 1.176 7.341 -9.614 1.00 91.50 76 ASN A N 1
ATOM 585 C CA . ASN A 1 76 ? 2.148 8.315 -10.138 1.00 91.50 76 ASN A CA 1
ATOM 586 C C . ASN A 1 76 ? 2.869 7.843 -11.418 1.00 91.50 76 ASN A C 1
ATOM 588 O O . ASN A 1 76 ? 4.077 7.982 -11.565 1.00 91.50 76 ASN A O 1
ATOM 592 N N . ASN A 1 77 ? 2.103 7.268 -12.348 1.00 92.75 77 ASN A N 1
ATOM 593 C CA . ASN A 1 77 ? 2.574 6.724 -13.623 1.00 92.75 77 ASN A CA 1
ATOM 594 C C . ASN A 1 77 ? 3.471 5.466 -13.558 1.00 92.75 77 ASN A C 1
ATOM 596 O O . ASN A 1 77 ? 3.878 4.982 -14.612 1.00 92.75 77 ASN A O 1
ATOM 600 N N . ALA A 1 78 ? 3.691 4.879 -12.381 1.00 91.12 78 ALA A N 1
ATOM 601 C CA . ALA A 1 78 ? 4.399 3.610 -12.199 1.00 91.12 78 ALA A CA 1
ATOM 602 C C . ALA A 1 78 ? 3.440 2.488 -11.768 1.00 91.12 78 ALA A C 1
ATOM 604 O O . ALA A 1 78 ? 2.451 2.736 -11.075 1.00 91.12 78 ALA A O 1
ATOM 605 N N . TRP A 1 79 ? 3.710 1.253 -12.195 1.00 91.81 79 TRP A N 1
ATOM 606 C CA . TRP A 1 79 ? 2.959 0.078 -11.751 1.00 91.81 79 TRP A CA 1
ATOM 607 C C . TRP A 1 79 ? 3.567 -0.488 -10.474 1.00 91.81 79 TRP A C 1
ATOM 609 O O . TRP A 1 79 ? 4.768 -0.721 -10.397 1.00 91.81 79 TRP A O 1
ATOM 619 N N . HIS A 1 80 ? 2.713 -0.742 -9.490 1.00 93.25 80 HIS A N 1
ATOM 620 C CA . HIS A 1 80 ? 3.070 -1.384 -8.236 1.00 93.25 80 HIS A CA 1
ATOM 621 C C . HIS A 1 80 ? 2.178 -2.601 -8.034 1.00 93.25 80 HIS A C 1
ATOM 623 O O . HIS A 1 80 ? 0.973 -2.540 -8.298 1.00 93.25 80 HIS A O 1
ATOM 629 N N . TYR A 1 81 ? 2.758 -3.693 -7.544 1.00 94.38 81 TYR A N 1
ATOM 630 C CA . TYR A 1 81 ? 2.003 -4.881 -7.173 1.00 94.38 81 TYR A CA 1
ATOM 631 C C . TYR A 1 81 ? 1.927 -5.015 -5.655 1.00 94.38 81 TYR A C 1
ATOM 633 O O . TYR A 1 81 ? 2.945 -5.005 -4.961 1.00 94.38 81 TYR A O 1
ATOM 641 N N . PHE A 1 82 ? 0.714 -5.177 -5.142 1.00 94.44 82 PHE A N 1
ATOM 642 C CA . PHE A 1 82 ? 0.433 -5.396 -3.731 1.00 94.44 82 PHE A CA 1
ATOM 643 C C . PHE A 1 82 ? -0.037 -6.836 -3.528 1.00 94.44 82 PHE A C 1
ATOM 645 O O . PHE A 1 82 ? -0.922 -7.326 -4.229 1.00 94.44 82 PHE A O 1
ATOM 652 N N . ARG A 1 83 ? 0.541 -7.533 -2.550 1.00 92.44 83 ARG A N 1
ATOM 653 C CA . ARG A 1 83 ? 0.114 -8.888 -2.171 1.00 92.44 83 ARG A CA 1
ATOM 654 C C . ARG A 1 83 ? -1.350 -8.888 -1.702 1.00 92.44 83 ARG A C 1
ATOM 656 O O . ARG A 1 83 ? -1.870 -7.830 -1.352 1.00 92.44 83 ARG A O 1
ATOM 663 N N . PRO A 1 84 ? -1.996 -10.059 -1.561 1.00 93.25 84 PRO A N 1
ATOM 664 C CA . PRO A 1 84 ? -3.306 -10.151 -0.909 1.00 93.25 84 PRO A CA 1
ATOM 665 C C . PRO A 1 84 ? -3.336 -9.550 0.506 1.00 93.25 84 PRO A C 1
ATOM 667 O O . PRO A 1 84 ? -4.366 -9.054 0.943 1.00 93.25 84 PRO A O 1
ATOM 670 N N . SER A 1 85 ? -2.193 -9.534 1.202 1.00 92.50 85 SER A N 1
ATOM 671 C CA . SER A 1 85 ? -2.033 -8.861 2.497 1.00 92.50 85 SER A CA 1
ATOM 672 C C . SER A 1 85 ? -1.939 -7.332 2.411 1.00 92.50 85 SER A C 1
ATOM 674 O O . SER A 1 85 ? -1.830 -6.685 3.443 1.00 92.50 85 SER A O 1
ATOM 676 N N . GLY A 1 86 ? -1.903 -6.752 1.208 1.00 94.50 86 GLY A N 1
ATOM 677 C CA . GLY A 1 86 ? -1.682 -5.326 0.952 1.00 94.50 86 GLY A CA 1
ATOM 678 C C . GLY A 1 86 ? -0.221 -4.883 0.956 1.00 94.50 86 GLY A C 1
ATOM 679 O O . GLY A 1 86 ? 0.062 -3.730 0.647 1.00 94.50 86 GLY A O 1
ATOM 680 N N . LEU A 1 87 ? 0.719 -5.776 1.280 1.00 95.19 87 LEU A N 1
ATOM 681 C CA . LEU A 1 87 ? 2.139 -5.440 1.288 1.00 95.19 87 LEU A CA 1
ATOM 682 C C . LEU A 1 87 ? 2.660 -5.299 -0.148 1.00 95.19 87 LEU A C 1
ATOM 684 O O . LEU A 1 87 ? 2.532 -6.229 -0.951 1.00 95.19 87 LEU A O 1
ATOM 688 N N . MET A 1 88 ? 3.276 -4.161 -0.457 1.00 95.06 88 MET A N 1
ATOM 689 C CA . MET A 1 88 ? 3.896 -3.895 -1.752 1.00 95.06 88 MET A CA 1
ATOM 690 C C . MET A 1 88 ? 5.056 -4.861 -2.001 1.00 95.06 88 MET A C 1
ATOM 692 O O . MET A 1 88 ? 5.929 -5.057 -1.153 1.00 95.06 88 MET A O 1
ATOM 696 N N . VAL A 1 89 ? 5.074 -5.465 -3.184 1.00 93.00 89 VAL A N 1
ATOM 697 C CA . VAL A 1 89 ? 6.203 -6.253 -3.665 1.00 93.00 89 VAL A CA 1
ATOM 698 C C . VAL A 1 89 ? 7.274 -5.314 -4.204 1.00 93.00 89 VAL A C 1
ATOM 700 O O . VAL A 1 89 ? 6.988 -4.416 -4.988 1.00 93.00 89 VAL A O 1
ATOM 703 N N . THR A 1 90 ? 8.509 -5.551 -3.778 1.00 89.12 90 THR A N 1
ATOM 704 C CA . THR A 1 90 ? 9.714 -4.912 -4.302 1.00 89.12 90 THR A CA 1
ATOM 705 C C . THR A 1 90 ? 10.656 -5.965 -4.878 1.00 89.12 90 THR A C 1
ATOM 707 O O . THR A 1 90 ? 10.676 -7.109 -4.404 1.00 89.12 90 THR A O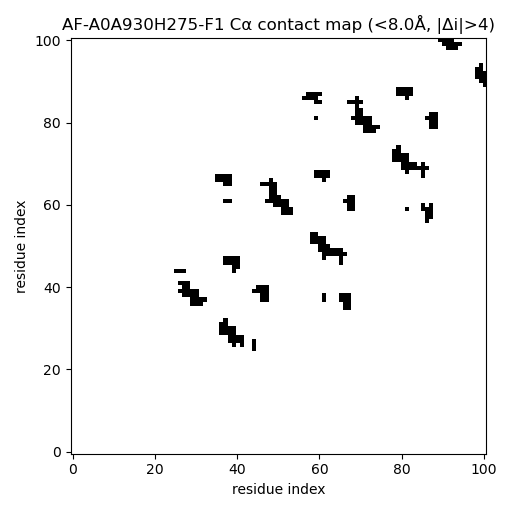 1
ATOM 710 N N . GLY A 1 91 ? 11.445 -5.555 -5.875 1.00 85.56 91 GLY A N 1
ATOM 711 C CA . GLY A 1 91 ? 12.417 -6.403 -6.559 1.00 85.56 91 GLY A CA 1
ATOM 712 C C . GLY A 1 91 ? 11.779 -7.464 -7.456 1.00 85.56 91 GLY A C 1
ATOM 713 O O . GLY A 1 91 ? 10.560 -7.535 -7.602 1.00 85.56 91 GLY A O 1
ATOM 714 N N . TRP A 1 92 ? 12.632 -8.316 -8.029 1.00 79.19 92 TRP A N 1
ATOM 715 C CA . TRP A 1 92 ? 12.213 -9.382 -8.935 1.00 79.19 92 TRP A CA 1
ATOM 716 C C . TRP A 1 92 ? 11.203 -10.325 -8.275 1.00 79.19 92 TRP A C 1
ATOM 718 O O . TRP A 1 92 ? 11.473 -10.923 -7.226 1.00 79.19 92 TRP A O 1
ATOM 728 N N . ARG A 1 93 ? 10.045 -10.502 -8.912 1.00 81.06 93 ARG A N 1
ATOM 729 C CA . ARG A 1 93 ? 9.027 -11.468 -8.490 1.00 81.06 93 ARG A CA 1
ATOM 730 C C . ARG A 1 93 ? 8.317 -12.075 -9.692 1.00 81.06 93 ARG A C 1
ATOM 732 O O . ARG A 1 93 ? 7.915 -11.362 -10.603 1.00 81.06 93 ARG A O 1
ATOM 739 N N . GLU A 1 94 ? 8.084 -13.379 -9.630 1.00 84.25 94 GLU A N 1
ATOM 740 C CA . GLU A 1 94 ? 7.146 -14.065 -10.511 1.00 84.25 94 GLU A CA 1
ATOM 741 C C . GLU A 1 94 ? 5.696 -13.838 -10.047 1.00 84.25 94 GLU A C 1
ATOM 743 O O . GLU A 1 94 ? 5.340 -14.142 -8.904 1.00 84.25 94 GLU A O 1
ATOM 748 N N . ILE A 1 95 ? 4.860 -13.286 -10.924 1.00 82.06 95 ILE A N 1
ATOM 749 C CA . ILE A 1 95 ? 3.419 -13.080 -10.743 1.00 82.06 95 ILE A CA 1
ATOM 750 C C . ILE A 1 95 ? 2.745 -13.647 -11.996 1.00 82.06 95 ILE A C 1
ATOM 752 O O . ILE A 1 95 ? 3.123 -13.289 -13.106 1.00 82.06 95 ILE A O 1
ATOM 756 N N . ASP A 1 96 ? 1.794 -14.570 -11.834 1.00 82.12 96 ASP A N 1
ATOM 757 C CA . ASP A 1 96 ? 1.078 -15.219 -12.947 1.00 82.12 96 ASP A CA 1
ATOM 758 C C . ASP A 1 96 ? 1.998 -15.768 -14.059 1.00 82.12 96 ASP A C 1
ATOM 760 O O . ASP A 1 96 ? 1.725 -15.631 -15.250 1.00 82.12 96 ASP A O 1
ATOM 764 N N . LYS A 1 97 ? 3.098 -16.426 -13.658 1.00 86.19 97 LYS A N 1
ATOM 765 C CA . LYS A 1 97 ? 4.130 -17.012 -14.543 1.00 86.19 97 LYS A CA 1
ATOM 766 C C . LYS A 1 97 ? 4.961 -16.000 -15.340 1.00 86.19 97 LYS A C 1
ATOM 768 O O . LYS A 1 97 ? 5.623 -16.367 -16.310 1.00 86.19 97 LYS A O 1
ATOM 773 N N . GLN A 1 98 ? 4.940 -14.729 -14.951 1.00 79.38 98 GLN A N 1
ATOM 774 C CA . GLN A 1 98 ? 5.746 -13.670 -15.554 1.00 79.38 98 GLN A CA 1
ATOM 775 C C . GLN A 1 98 ? 6.592 -12.979 -14.485 1.00 79.38 98 GLN A C 1
ATOM 777 O O . GLN A 1 98 ? 6.130 -12.742 -13.372 1.00 79.38 98 GLN A O 1
ATOM 782 N N . TRP A 1 99 ? 7.846 -12.667 -14.812 1.00 78.81 99 TRP A N 1
ATOM 783 C CA . TRP A 1 99 ? 8.752 -11.960 -13.909 1.00 78.81 99 TRP A CA 1
ATOM 784 C C . TRP A 1 99 ? 8.608 -10.452 -14.068 1.00 78.81 99 TRP A C 1
ATOM 786 O O . TRP A 1 99 ? 8.712 -9.920 -15.171 1.00 78.81 99 TRP A O 1
ATOM 796 N N . TYR A 1 100 ? 8.415 -9.778 -12.943 1.00 76.06 100 TYR A N 1
ATOM 797 C CA . TYR A 1 100 ? 8.302 -8.332 -12.844 1.00 76.06 100 TYR A CA 1
ATOM 798 C C . TYR A 1 100 ? 9.402 -7.794 -11.933 1.00 76.06 100 TYR A C 1
ATOM 800 O O . TYR A 1 100 ? 9.787 -8.471 -10.974 1.00 76.06 100 TYR A O 1
ATOM 808 N N . TYR A 1 101 ? 9.889 -6.592 -12.241 1.00 71.25 101 TYR A N 1
ATOM 809 C CA . TYR A 1 101 ? 10.868 -5.844 -11.453 1.00 71.25 101 TYR A CA 1
ATOM 810 C C . TYR A 1 101 ? 10.311 -4.472 -11.084 1.00 71.25 101 TYR A C 1
ATOM 812 O O . TYR A 1 101 ? 9.742 -3.822 -11.992 1.00 71.25 101 TYR A O 1
#

Mean predicted aligned error: 11.51 Å

pLDDT: mean 78.29, std 21.75, range [32.53, 97.56]

Solvent-accessible surface area (backbone atoms only — not comparable to full-atom values): 6619 Å² total; per-residue (Å²): 135,88,79,88,82,84,82,80,80,86,76,90,68,98,63,96,69,85,78,79,77,94,64,96,60,89,63,50,36,80,47,74,57,94,94,40,41,31,40,24,38,76,89,75,68,39,75,42,52,64,40,81,44,80,53,98,94,45,42,34,42,25,33,78,86,30,32,56,42,53,45,78,44,78,54,96,93,40,81,44,44,18,40,94,86,23,45,50,67,75,62,79,42,77,55,96,92,40,80,46,111

Radius of gyration: 18.67 Å; Cα contacts (8 Å, |Δi|>4): 142; chains: 1; bounding box: 29×36×66 Å